Protein AF-A0A2Z4URL3-F1 (afdb_monomer)

Nearest PDB structures (foldseek):
  6les-assembly2_Y  TM=7.032E-01  e=6.227E-01  Escherichia coli K-12
  4imp-assembly2_D  TM=5.954E-01  e=2.599E+00  Saccharopolyspora spinosa
  2p1r-assembly2_D  TM=5.238E-01  e=1.728E+00  Salmonella enterica subsp. enterica serovar Typhimurium str. LT2
  2pfs-assembly1_A-2  TM=6.277E-01  e=3.652E+00  Nitrosomonas europaea ATCC 19718

Sequence (61 aa):
MTTTEAGEILVRIDPAENWYVSLARAAAEAEQRGLGLRLVLTAAPQKDPPRVDESRGATTS

Mean predicted aligned error: 12.49 Å

Radius of gyration: 23.92 Å; Cα contacts (8 Å, |Δi|>4): 47; chains: 1; bounding box: 55×45×62 Å

Secondary structure (DSSP, 8-state):
-------EEEEEE-TTS--HHHHHHHHHHHHHHT-EEEEEE-PPP--PPP-----------

pLDDT: mean 80.15, std 15.96, range [39.41, 96.56]

Solvent-accessible surface area (backbone atoms only — not comparable to full-atom values): 4187 Å² total; per-residue (Å²): 135,82,81,71,77,77,50,68,48,81,41,73,39,39,88,92,52,89,36,64,66,62,48,54,51,50,51,56,51,18,62,79,68,72,33,45,79,44,81,42,73,64,75,76,82,79,75,74,74,79,78,80,75,87,80,81,78,90,77,85,129

Foldseek 3Di:
DDPDPQAEDEAEDEVVDPRVVVVVVRVVVCVVVVHHYHYDYDDDPDPDDPDPPPPDDPDDD

Structure (mmCIF, N/CA/C/O backbone):
data_AF-A0A2Z4URL3-F1
#
_entry.id   AF-A0A2Z4URL3-F1
#
loop_
_atom_site.group_PDB
_atom_site.id
_atom_site.type_symbol
_atom_site.label_atom_id
_atom_site.label_alt_id
_atom_site.label_comp_id
_atom_site.label_asym_id
_atom_site.lab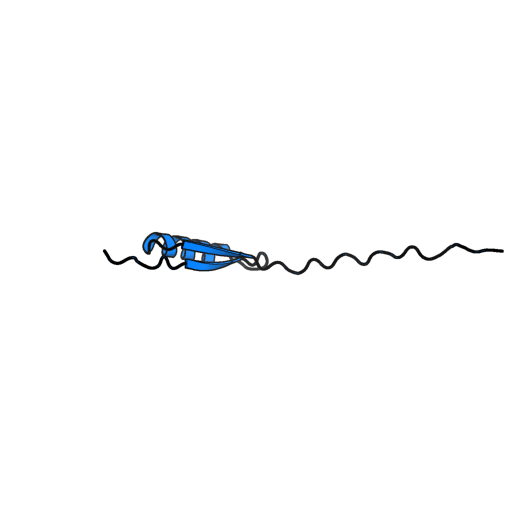el_entity_id
_atom_site.label_seq_id
_atom_site.pdbx_PDB_ins_code
_atom_site.Cartn_x
_atom_site.Cartn_y
_atom_site.Cartn_z
_atom_site.occupancy
_atom_site.B_iso_or_equiv
_atom_site.auth_seq_id
_atom_site.auth_comp_id
_atom_site.auth_asym_id
_atom_site.auth_atom_id
_atom_site.pdbx_PDB_model_num
ATOM 1 N N . MET A 1 1 ? -21.436 -6.717 20.789 1.00 39.41 1 MET A N 1
ATOM 2 C CA . MET A 1 1 ? -20.095 -7.008 20.246 1.00 39.41 1 MET A CA 1
ATOM 3 C C . MET A 1 1 ? -20.233 -7.117 18.741 1.00 39.41 1 MET A C 1
ATOM 5 O O . MET A 1 1 ? -20.667 -8.147 18.251 1.00 39.41 1 MET A O 1
ATOM 9 N N . THR A 1 2 ? -20.011 -6.020 18.026 1.00 44.12 2 THR A N 1
ATOM 10 C CA . THR A 1 2 ? -19.971 -5.996 16.561 1.00 44.12 2 THR A CA 1
ATOM 11 C C . THR A 1 2 ? -18.566 -6.397 16.144 1.00 44.12 2 THR A C 1
ATOM 13 O O . THR A 1 2 ? -17.617 -5.659 16.391 1.00 44.12 2 THR A O 1
ATOM 16 N N . THR A 1 3 ? -18.421 -7.595 15.586 1.00 51.16 3 THR A N 1
ATOM 17 C CA . THR A 1 3 ? -17.186 -8.024 14.932 1.00 51.16 3 THR A CA 1
ATOM 18 C C . THR A 1 3 ? -17.014 -7.144 13.702 1.00 51.16 3 THR A C 1
ATOM 20 O O . THR A 1 3 ? -17.727 -7.308 12.716 1.00 51.16 3 THR A O 1
ATOM 23 N N . THR A 1 4 ? -16.146 -6.139 13.786 1.00 55.44 4 THR A N 1
ATOM 24 C CA . THR A 1 4 ? -15.705 -5.398 12.607 1.00 55.44 4 THR A CA 1
ATOM 25 C C . THR A 1 4 ? -14.924 -6.391 11.758 1.00 55.44 4 THR A C 1
ATOM 27 O O . THR A 1 4 ? -13.846 -6.820 12.165 1.00 55.44 4 THR A O 1
ATOM 30 N N . GLU A 1 5 ? -15.489 -6.812 10.627 1.00 57.97 5 GLU A N 1
ATOM 31 C CA . GLU A 1 5 ? -14.750 -7.513 9.576 1.00 57.97 5 GLU A CA 1
ATOM 32 C C . GLU A 1 5 ? -13.469 -6.705 9.329 1.00 57.97 5 GLU A C 1
ATOM 34 O O . GLU A 1 5 ? -13.541 -5.531 8.956 1.00 57.97 5 GLU A O 1
ATOM 39 N N . ALA A 1 6 ? -12.309 -7.274 9.660 1.00 68.00 6 ALA A N 1
ATOM 40 C CA . ALA A 1 6 ? -11.034 -6.573 9.602 1.00 68.00 6 ALA A CA 1
ATOM 41 C C . ALA A 1 6 ? -10.691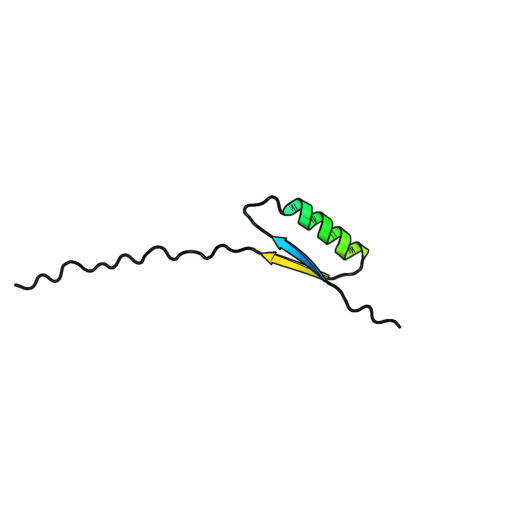 -6.290 8.134 1.00 68.00 6 ALA A C 1
ATOM 43 O O . ALA A 1 6 ? -10.093 -7.115 7.448 1.00 68.00 6 ALA A O 1
ATOM 44 N N . GLY A 1 7 ? -11.147 -5.145 7.626 1.00 84.88 7 GLY A N 1
ATOM 45 C CA . GLY A 1 7 ? -10.835 -4.688 6.279 1.00 84.88 7 GLY A CA 1
ATOM 46 C C . GLY A 1 7 ? -9.333 -4.454 6.114 1.00 84.88 7 GLY A C 1
ATOM 47 O O . GLY A 1 7 ? -8.620 -4.168 7.078 1.00 84.88 7 GLY A O 1
ATOM 48 N N . GLU A 1 8 ? -8.851 -4.561 4.880 1.00 91.06 8 GLU A N 1
ATOM 49 C CA . GLU A 1 8 ? -7.451 -4.316 4.531 1.00 91.06 8 GLU A CA 1
ATOM 50 C C . GLU A 1 8 ? -7.339 -3.139 3.556 1.00 91.06 8 GLU A C 1
ATOM 52 O O . GLU A 1 8 ? -8.168 -2.975 2.658 1.00 91.06 8 GLU A O 1
ATOM 57 N N . ILE A 1 9 ? -6.281 -2.342 3.697 1.00 92.06 9 ILE A N 1
ATOM 58 C CA . ILE A 1 9 ? -5.871 -1.345 2.706 1.00 92.06 9 ILE A CA 1
ATOM 59 C C . ILE A 1 9 ? -4.806 -1.971 1.803 1.00 92.06 9 ILE A C 1
ATOM 61 O O . ILE A 1 9 ? -3.773 -2.444 2.278 1.00 92.06 9 ILE A O 1
ATOM 65 N N . LEU A 1 10 ? -5.046 -1.964 0.491 1.00 93.50 10 LEU A N 1
ATOM 66 C CA . LEU A 1 10 ? -4.114 -2.471 -0.518 1.00 93.50 10 LEU A CA 1
ATOM 67 C C . LEU A 1 10 ? -3.260 -1.336 -1.087 1.00 93.50 10 LEU A C 1
ATOM 69 O O . LEU A 1 10 ? -3.789 -0.330 -1.561 1.00 93.50 10 LEU A O 1
ATOM 73 N N . VAL A 1 11 ? -1.941 -1.526 -1.097 1.00 93.94 11 VAL A N 1
ATOM 74 C CA . VAL A 1 11 ? -0.983 -0.565 -1.658 1.00 93.94 11 VAL A CA 1
ATOM 75 C C . VAL A 1 11 ? -0.155 -1.233 -2.741 1.00 93.94 11 VAL A C 1
ATOM 77 O O . VAL A 1 11 ? 0.547 -2.212 -2.485 1.00 93.94 11 VAL A O 1
ATOM 80 N N . ARG A 1 12 ? -0.203 -0.674 -3.953 1.00 92.50 12 ARG A N 1
ATOM 81 C CA . ARG A 1 12 ? 0.699 -1.064 -5.037 1.00 92.50 12 ARG A CA 1
ATOM 82 C C . ARG A 1 12 ? 2.080 -0.467 -4.792 1.00 92.50 12 ARG A C 1
ATOM 84 O O . ARG A 1 12 ? 2.210 0.740 -4.606 1.00 92.50 12 ARG A O 1
ATOM 91 N N . ILE A 1 13 ? 3.092 -1.315 -4.839 1.00 93.06 13 ILE A N 1
ATOM 92 C CA . ILE A 1 13 ? 4.497 -0.940 -4.806 1.00 93.06 13 ILE A CA 1
ATOM 93 C C . ILE A 1 13 ? 5.041 -1.170 -6.206 1.00 93.06 13 ILE A C 1
ATOM 95 O O . ILE A 1 13 ? 5.181 -2.314 -6.629 1.00 93.06 13 ILE A O 1
ATOM 99 N N . ASP A 1 14 ? 5.319 -0.082 -6.917 1.00 90.12 14 ASP A N 1
ATO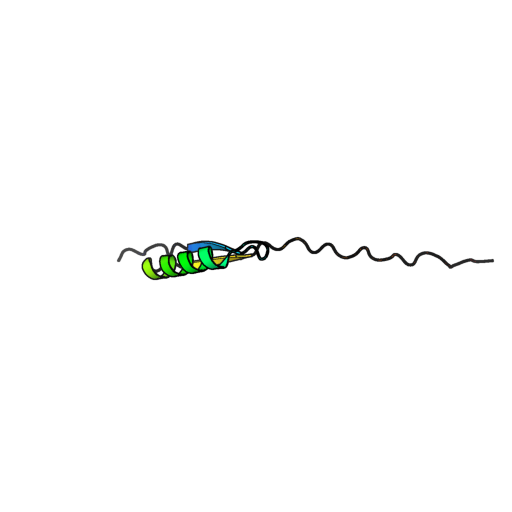M 100 C CA . ASP A 1 14 ? 6.044 -0.124 -8.181 1.00 90.12 14 ASP A CA 1
ATOM 101 C C . ASP A 1 14 ? 7.416 0.521 -7.982 1.00 90.12 14 ASP A C 1
ATOM 103 O O . ASP A 1 14 ? 7.472 1.731 -7.761 1.00 90.12 14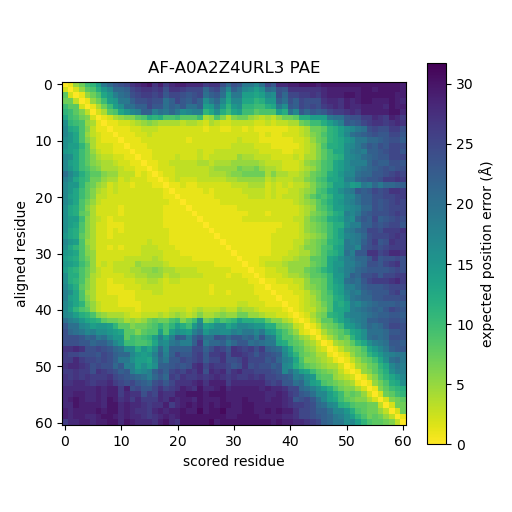 ASP A O 1
ATO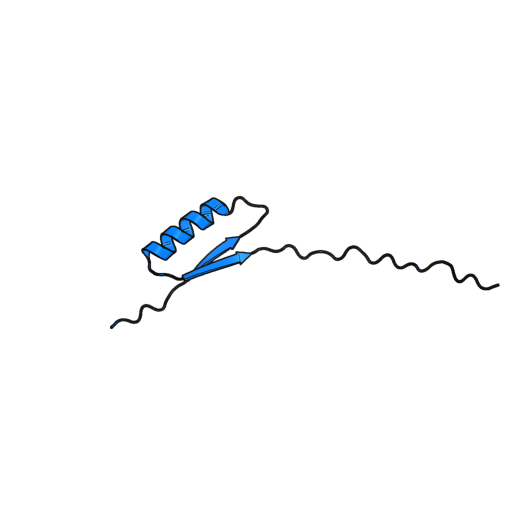M 107 N N . PRO A 1 15 ? 8.523 -0.244 -8.039 1.00 85.81 15 PRO A N 1
ATOM 108 C CA . PRO A 1 15 ? 9.868 0.301 -7.872 1.00 85.81 15 PRO A CA 1
ATOM 109 C C . PRO A 1 15 ? 10.233 1.393 -8.887 1.00 85.81 15 PRO A C 1
ATOM 111 O O . PRO A 1 15 ? 11.144 2.173 -8.617 1.00 85.81 15 PRO A O 1
ATOM 114 N N . ALA A 1 16 ? 9.561 1.441 -10.042 1.00 89.00 16 ALA A N 1
ATOM 115 C CA . ALA A 1 16 ? 9.786 2.458 -11.064 1.00 89.00 16 ALA A CA 1
ATOM 116 C C . ALA A 1 16 ? 9.052 3.781 -10.776 1.00 89.00 16 ALA A C 1
ATOM 118 O O . ALA A 1 16 ? 9.358 4.798 -11.398 1.00 89.00 16 ALA A O 1
ATOM 119 N N . GLU A 1 17 ? 8.102 3.790 -9.838 1.00 87.50 17 GLU A N 1
ATOM 120 C CA . GLU A 1 17 ? 7.315 4.965 -9.467 1.00 87.50 17 GLU A CA 1
ATOM 121 C C . GLU A 1 17 ? 7.657 5.457 -8.051 1.00 87.50 17 GLU A C 1
ATOM 123 O O . GLU A 1 17 ? 8.251 4.757 -7.232 1.00 87.50 17 GLU A O 1
ATOM 128 N N . ASN A 1 18 ? 7.249 6.683 -7.716 1.00 89.19 18 ASN A N 1
ATOM 129 C CA . ASN A 1 18 ? 7.408 7.213 -6.363 1.00 89.19 18 ASN A CA 1
ATOM 130 C C . ASN A 1 18 ? 6.314 6.676 -5.418 1.00 89.19 18 ASN A C 1
ATOM 132 O O . ASN A 1 18 ? 5.333 7.357 -5.119 1.00 89.19 18 ASN A O 1
ATOM 136 N N . TRP A 1 19 ? 6.479 5.439 -4.950 1.00 91.50 19 TRP A N 1
ATOM 137 C CA . TRP A 1 19 ? 5.490 4.729 -4.127 1.00 91.50 19 TRP A CA 1
ATOM 138 C C . TRP A 1 19 ? 5.486 5.125 -2.639 1.00 91.50 19 TRP A C 1
ATOM 140 O O . TRP A 1 19 ? 4.492 4.897 -1.945 1.00 91.50 19 TRP A O 1
ATOM 150 N N . TYR A 1 20 ? 6.560 5.741 -2.134 1.00 93.19 20 TYR A N 1
ATOM 151 C CA . TYR A 1 20 ? 6.753 6.007 -0.701 1.00 93.19 20 TYR A CA 1
ATOM 152 C C . TYR A 1 20 ? 5.659 6.887 -0.081 1.00 93.19 20 TYR A C 1
ATOM 154 O O . TYR A 1 20 ? 5.201 6.616 1.029 1.00 93.19 20 TYR A O 1
ATOM 162 N N . VAL A 1 21 ? 5.206 7.922 -0.797 1.00 93.25 21 VAL A N 1
ATOM 163 C CA . VAL A 1 21 ? 4.180 8.856 -0.296 1.00 93.25 21 VAL A CA 1
ATOM 164 C C . VAL A 1 21 ? 2.825 8.160 -0.158 1.00 93.25 21 VAL A C 1
ATOM 166 O O . VAL A 1 21 ? 2.147 8.304 0.861 1.00 93.25 21 VAL A O 1
ATOM 169 N N . SER A 1 22 ? 2.449 7.365 -1.161 1.00 91.19 22 SER A N 1
ATOM 170 C CA . SER A 1 22 ? 1.212 6.580 -1.150 1.00 91.19 22 SER A CA 1
ATOM 171 C C . SER A 1 22 ? 1.221 5.542 -0.031 1.00 91.19 22 SER A C 1
ATOM 173 O O . SER A 1 22 ? 0.213 5.379 0.657 1.00 91.19 22 SER A O 1
ATOM 175 N N . LEU A 1 23 ? 2.369 4.896 0.205 1.00 94.44 23 LEU A N 1
ATOM 176 C CA . LEU A 1 23 ? 2.523 3.963 1.314 1.00 94.44 23 LEU A CA 1
ATOM 177 C C . LEU A 1 23 ? 2.385 4.653 2.675 1.00 94.44 23 LEU A C 1
ATOM 179 O O . LEU A 1 23 ? 1.623 4.178 3.514 1.00 94.44 23 LEU A O 1
ATOM 183 N N . ALA A 1 24 ? 3.086 5.767 2.897 1.00 96.19 24 ALA A N 1
ATOM 184 C CA . ALA A 1 24 ? 3.048 6.476 4.177 1.00 96.19 24 ALA A CA 1
ATOM 185 C C . ALA A 1 24 ? 1.618 6.899 4.550 1.00 96.19 24 ALA A C 1
ATOM 187 O O . ALA A 1 24 ? 1.188 6.736 5.691 1.00 96.19 24 ALA A O 1
ATOM 188 N N . ARG A 1 25 ? 0.848 7.377 3.565 1.00 94.69 25 ARG A N 1
ATOM 189 C CA . ARG A 1 25 ? -0.563 7.721 3.762 1.00 94.69 25 ARG A CA 1
ATOM 190 C C . ARG A 1 25 ? -1.411 6.496 4.103 1.00 94.69 25 ARG A C 1
ATOM 192 O O . ARG A 1 25 ? -2.215 6.561 5.027 1.00 94.69 25 ARG A O 1
ATOM 199 N N . ALA A 1 26 ? -1.256 5.407 3.356 1.00 95.25 26 ALA A N 1
ATOM 200 C CA . ALA A 1 26 ? -2.034 4.192 3.571 1.00 95.25 26 ALA A CA 1
ATOM 201 C C . ALA A 1 26 ? -1.753 3.560 4.941 1.00 95.25 26 ALA A C 1
ATOM 203 O O . ALA A 1 26 ? -2.682 3.096 5.593 1.00 95.25 26 ALA A O 1
ATOM 204 N N . ALA A 1 27 ? -0.501 3.603 5.407 1.00 95.38 27 ALA A N 1
ATOM 205 C CA . ALA A 1 27 ? -0.135 3.160 6.749 1.00 95.38 27 ALA A CA 1
ATOM 206 C C . ALA A 1 27 ? -0.827 4.003 7.830 1.00 95.38 27 ALA A C 1
ATOM 208 O O . ALA A 1 27 ? -1.474 3.448 8.713 1.00 95.38 27 ALA A O 1
ATOM 209 N N . ALA A 1 28 ? -0.781 5.335 7.712 1.00 96.56 28 ALA A N 1
ATOM 210 C CA . ALA A 1 28 ? -1.478 6.219 8.644 1.00 96.56 28 ALA A CA 1
ATOM 211 C C . ALA A 1 28 ? -3.002 5.982 8.648 1.00 96.56 28 ALA A C 1
ATOM 213 O O . ALA A 1 28 ? -3.633 6.017 9.702 1.00 96.56 28 ALA A O 1
ATOM 214 N N . GLU A 1 29 ? -3.605 5.715 7.485 1.00 94.62 29 GLU A N 1
ATOM 215 C CA . GLU A 1 29 ? -5.037 5.411 7.381 1.00 94.62 29 GLU A CA 1
ATOM 216 C C . GLU A 1 29 ? -5.395 4.042 7.981 1.00 94.62 29 GLU A C 1
ATOM 218 O O . GLU A 1 29 ? -6.424 3.919 8.647 1.00 94.62 29 GLU A O 1
ATOM 223 N N . ALA A 1 30 ? -4.545 3.029 7.788 1.00 94.88 30 ALA 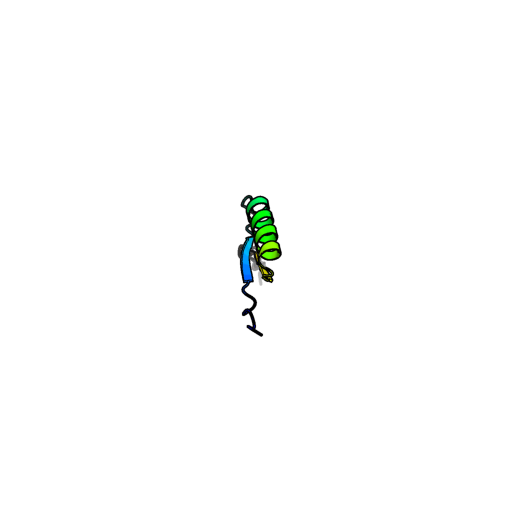A N 1
ATOM 224 C CA . ALA A 1 30 ? -4.732 1.703 8.368 1.00 94.88 30 ALA A CA 1
ATOM 225 C C . ALA A 1 30 ? -4.681 1.763 9.901 1.00 94.88 30 ALA A C 1
ATOM 227 O O . ALA A 1 30 ? -5.574 1.230 10.560 1.00 94.88 30 ALA A O 1
ATOM 228 N N . GLU A 1 31 ? -3.711 2.492 10.464 1.00 93.69 31 GLU A N 1
ATOM 229 C CA . GLU A 1 31 ? -3.607 2.686 11.914 1.00 93.69 31 GLU A CA 1
ATOM 230 C C . GLU A 1 31 ? -4.812 3.433 12.489 1.00 93.69 31 GLU A C 1
ATOM 232 O O . GLU A 1 31 ? -5.398 2.990 13.475 1.00 93.69 31 GLU A O 1
ATOM 237 N N . GLN A 1 32 ? -5.246 4.524 11.846 1.00 94.50 32 GLN A N 1
ATOM 238 C CA . GLN A 1 32 ? -6.411 5.292 12.302 1.00 94.50 32 GLN A CA 1
ATOM 239 C C . GLN A 1 32 ? -7.705 4.472 12.321 1.00 94.50 32 GLN A C 1
ATOM 241 O O . GLN A 1 32 ? -8.597 4.746 13.123 1.00 94.50 32 GLN A O 1
ATOM 246 N N . ARG A 1 33 ? -7.832 3.495 11.420 1.00 90.88 33 ARG A N 1
ATOM 247 C CA . ARG A 1 33 ? -9.053 2.699 11.250 1.00 90.88 33 ARG A CA 1
ATOM 248 C C . ARG A 1 33 ? -8.974 1.313 11.888 1.00 90.88 33 ARG A C 1
ATOM 250 O O . ARG A 1 33 ? -9.970 0.595 11.861 1.00 90.88 33 ARG A O 1
ATOM 257 N N . GLY A 1 34 ? -7.823 0.934 12.449 1.00 92.12 34 GLY A N 1
ATOM 258 C CA . GLY A 1 34 ? -7.587 -0.418 12.959 1.00 92.12 34 GLY A CA 1
ATOM 259 C C . GLY A 1 34 ? -7.686 -1.492 11.870 1.00 92.12 34 GLY A C 1
ATOM 260 O O . GLY A 1 34 ? -8.176 -2.587 12.135 1.00 92.12 34 GLY A O 1
ATOM 261 N N . LEU A 1 35 ? -7.283 -1.157 10.640 1.00 93.50 35 LEU A N 1
ATOM 262 C CA . LEU A 1 35 ? -7.337 -2.039 9.472 1.00 93.50 35 LEU A CA 1
ATOM 263 C C . LEU A 1 35 ? -5.977 -2.686 9.199 1.00 93.50 35 LEU A C 1
ATOM 265 O O . LEU A 1 35 ? -4.929 -2.158 9.570 1.00 93.50 35 LEU A O 1
ATOM 269 N N . GLY A 1 36 ? -5.997 -3.818 8.498 1.00 91.62 36 GLY A N 1
ATOM 270 C CA . GLY A 1 36 ? -4.781 -4.430 7.967 1.00 91.62 36 GLY A CA 1
ATOM 271 C C . GLY A 1 36 ? -4.195 -3.617 6.809 1.00 91.62 36 GLY A C 1
ATOM 272 O O . GLY A 1 36 ? -4.904 -2.882 6.120 1.00 91.62 36 GLY A O 1
ATOM 273 N N . LEU A 1 37 ? -2.896 -3.777 6.554 1.00 94.69 37 LEU A N 1
ATOM 274 C CA . LEU A 1 37 ? -2.212 -3.183 5.405 1.00 94.69 37 LEU A CA 1
ATOM 275 C C . LEU A 1 37 ? -1.570 -4.290 4.567 1.00 94.69 37 LEU A C 1
ATOM 277 O O . LEU A 1 37 ? -0.774 -5.076 5.081 1.00 94.69 37 LEU A O 1
ATOM 281 N N . ARG A 1 38 ? -1.879 -4.329 3.267 1.00 94.25 38 ARG A N 1
ATOM 282 C CA . ARG A 1 38 ? -1.356 -5.330 2.333 1.00 94.25 38 ARG A CA 1
ATOM 283 C C . ARG A 1 38 ? -0.613 -4.679 1.172 1.00 94.25 38 ARG A C 1
ATOM 285 O O . ARG A 1 38 ? -1.153 -3.850 0.443 1.00 94.25 38 ARG A O 1
ATOM 292 N N . LEU A 1 39 ? 0.636 -5.092 0.988 1.00 93.75 39 LEU A N 1
ATOM 293 C CA . LEU A 1 39 ? 1.540 -4.585 -0.043 1.00 93.75 39 LEU A CA 1
ATOM 294 C C . LEU A 1 39 ? 1.509 -5.502 -1.268 1.00 93.75 39 LEU A C 1
ATOM 296 O O . LEU A 1 39 ? 1.633 -6.720 -1.138 1.00 93.75 39 LEU A O 1
ATOM 300 N N . VAL A 1 40 ? 1.378 -4.918 -2.458 1.00 92.69 40 VAL A N 1
ATOM 301 C CA . VAL A 1 40 ? 1.373 -5.638 -3.737 1.00 92.69 40 VAL A CA 1
ATOM 302 C C . VAL A 1 40 ? 2.492 -5.096 -4.615 1.00 92.69 40 VAL A C 1
ATOM 304 O O . VAL A 1 40 ? 2.391 -3.992 -5.141 1.00 92.69 40 VAL A O 1
ATOM 307 N N . LEU A 1 41 ? 3.562 -5.872 -4.771 1.00 91.06 41 LEU A N 1
ATOM 308 C CA . LEU A 1 41 ? 4.714 -5.507 -5.592 1.00 91.06 41 LEU A CA 1
ATOM 309 C C . LEU A 1 41 ? 4.444 -5.795 -7.074 1.00 91.06 41 LEU A C 1
ATOM 311 O O . LEU A 1 41 ? 4.136 -6.932 -7.436 1.00 91.06 41 LEU A O 1
ATOM 315 N N . THR A 1 42 ? 4.616 -4.800 -7.942 1.00 89.06 42 THR A N 1
ATOM 316 C CA . THR A 1 42 ? 4.663 -5.020 -9.391 1.00 89.06 42 THR A CA 1
ATOM 317 C C . THR A 1 42 ? 6.064 -5.467 -9.788 1.00 89.06 42 THR A C 1
ATOM 319 O O . THR A 1 42 ? 6.989 -4.668 -9.922 1.00 89.06 42 THR A O 1
ATOM 322 N N . ALA A 1 43 ? 6.235 -6.775 -9.968 1.00 80.12 43 ALA A N 1
ATOM 323 C CA . ALA A 1 43 ? 7.448 -7.331 -10.553 1.00 80.12 43 ALA A CA 1
ATOM 324 C C . ALA A 1 43 ? 7.296 -7.405 -12.078 1.00 80.12 43 ALA A C 1
ATOM 326 O O . ALA A 1 43 ? 6.349 -8.013 -12.583 1.00 80.12 43 ALA A O 1
ATOM 327 N N . ALA A 1 44 ? 8.237 -6.818 -12.820 1.00 70.25 44 ALA A N 1
ATOM 328 C CA . ALA A 1 44 ? 8.367 -7.121 -14.240 1.00 70.25 44 ALA A CA 1
ATOM 329 C C . ALA A 1 44 ? 8.822 -8.586 -14.390 1.00 70.25 44 ALA A C 1
ATOM 331 O O . ALA A 1 44 ? 9.702 -9.022 -13.638 1.00 70.25 44 ALA A O 1
ATOM 332 N N . PRO A 1 45 ? 8.260 -9.363 -15.334 1.00 69.25 45 PRO A N 1
ATOM 333 C CA . PRO A 1 45 ? 8.762 -10.700 -15.608 1.00 69.25 45 PRO A CA 1
ATOM 334 C C . PRO A 1 45 ? 10.223 -10.580 -16.039 1.00 69.25 45 PRO A C 1
ATOM 336 O O . PRO A 1 45 ? 10.537 -9.928 -17.038 1.00 69.25 45 PRO A O 1
ATOM 339 N N . GLN A 1 46 ? 11.118 -11.182 -15.259 1.00 63.62 46 GLN A N 1
ATOM 340 C CA . GLN A 1 46 ? 12.532 -11.238 -15.596 1.00 63.62 46 GLN A CA 1
ATOM 341 C C . GLN A 1 46 ? 12.639 -12.124 -16.834 1.00 63.62 46 GLN A C 1
ATOM 343 O O . GLN A 1 46 ? 12.431 -13.333 -16.757 1.00 6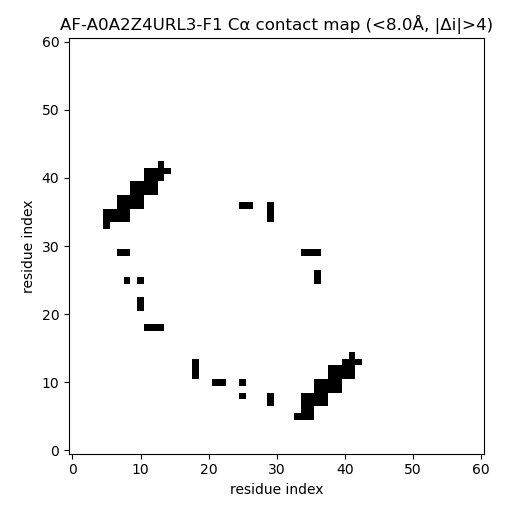3.62 46 GLN A O 1
ATOM 348 N N . LYS A 1 47 ? 12.844 -11.516 -18.006 1.00 68.06 47 LYS A N 1
ATOM 349 C CA . LYS A 1 47 ? 13.137 -12.284 -19.215 1.00 68.06 47 LYS A CA 1
ATOM 350 C C . LYS A 1 47 ? 14.478 -12.958 -18.974 1.00 68.06 47 LYS A C 1
ATOM 352 O O . LYS A 1 47 ? 15.484 -12.264 -18.851 1.00 68.06 47 LYS A O 1
ATOM 357 N N . ASP A 1 48 ? 14.460 -14.283 -18.878 1.00 71.94 48 ASP A N 1
ATOM 358 C CA . ASP A 1 48 ? 15.679 -15.081 -18.877 1.00 71.94 48 ASP A CA 1
ATOM 359 C C . ASP A 1 48 ? 16.509 -14.651 -20.100 1.00 71.94 48 ASP A C 1
ATOM 361 O O . ASP A 1 48 ? 15.947 -14.550 -21.205 1.00 71.94 48 ASP A O 1
ATOM 365 N N . PRO A 1 49 ? 17.789 -14.276 -19.929 1.00 70.94 49 PRO A N 1
ATOM 366 C CA . PRO A 1 49 ? 18.620 -13.937 -21.070 1.00 70.94 49 PRO A CA 1
ATOM 367 C C . PRO A 1 49 ? 18.645 -15.151 -22.006 1.00 70.94 49 PRO A C 1
ATOM 369 O O . PRO A 1 49 ? 18.767 -16.276 -21.523 1.00 70.94 49 PRO A O 1
ATOM 372 N N . PRO A 1 50 ? 18.495 -14.962 -23.331 1.00 73.31 50 PRO A N 1
ATOM 373 C CA . PRO A 1 50 ? 18.421 -16.078 -24.260 1.00 73.31 50 PRO A CA 1
ATOM 374 C C . PRO A 1 50 ? 19.621 -16.995 -24.041 1.00 73.31 50 PRO A C 1
ATOM 376 O O . PRO A 1 50 ? 20.769 -16.567 -24.174 1.00 73.31 50 PRO A O 1
ATOM 379 N N . ARG A 1 51 ? 19.334 -18.250 -23.674 1.00 69.62 51 ARG A N 1
ATOM 380 C CA . ARG A 1 51 ? 20.337 -19.304 -23.572 1.00 69.62 51 ARG A CA 1
ATOM 381 C C . ARG A 1 51 ? 21.046 -19.359 -24.916 1.00 69.62 51 ARG A C 1
ATOM 383 O O . ARG A 1 51 ? 20.428 -19.701 -25.923 1.00 69.62 51 ARG A O 1
ATOM 390 N N . VAL A 1 52 ? 22.311 -18.953 -24.934 1.00 71.81 52 VAL A N 1
ATOM 391 C CA . VAL A 1 52 ? 23.161 -19.105 -26.110 1.00 71.81 52 VAL A CA 1
ATOM 392 C C . VAL A 1 52 ? 23.264 -20.606 -26.345 1.00 71.81 52 VAL A C 1
ATOM 394 O O . VAL A 1 52 ? 23.891 -21.322 -25.570 1.00 71.81 52 VAL A O 1
ATOM 397 N N . ASP A 1 53 ? 22.548 -21.089 -27.354 1.00 66.81 53 ASP A N 1
ATOM 398 C CA . ASP A 1 53 ? 22.699 -22.446 -27.847 1.00 66.81 53 ASP A CA 1
ATOM 399 C C . ASP A 1 53 ? 24.067 -22.513 -28.525 1.00 66.81 53 ASP A C 1
ATOM 401 O O . ASP A 1 53 ? 24.256 -22.024 -29.641 1.00 66.81 53 ASP A O 1
ATOM 405 N N . GLU A 1 54 ? 25.052 -23.058 -27.816 1.00 63.00 54 GLU A N 1
ATOM 406 C CA . GLU A 1 54 ? 26.362 -23.387 -28.371 1.00 63.00 54 GLU A CA 1
ATOM 407 C C . GLU A 1 54 ? 26.245 -24.605 -29.305 1.00 63.00 54 GLU A C 1
ATOM 409 O O . GLU A 1 54 ? 26.895 -25.629 -29.117 1.00 63.00 54 GLU A O 1
ATOM 414 N N . SER A 1 55 ? 25.414 -24.511 -30.344 1.00 63.59 55 SER A N 1
ATOM 415 C CA . SER A 1 55 ? 25.442 -25.444 -31.468 1.00 63.59 55 SER A CA 1
ATOM 416 C C . SER A 1 55 ? 26.257 -24.836 -32.593 1.00 63.59 55 SER A C 1
ATOM 418 O O . SER A 1 55 ? 25.719 -24.162 -33.471 1.00 63.59 55 SER A O 1
ATOM 420 N N . ARG A 1 56 ? 27.566 -25.099 -32.600 1.00 57.03 56 ARG A N 1
ATOM 421 C CA . ARG A 1 56 ? 28.358 -25.186 -33.838 1.00 57.03 56 ARG A CA 1
ATOM 422 C C . ARG A 1 56 ? 29.737 -25.765 -33.554 1.00 57.03 56 ARG A C 1
ATOM 424 O O . ARG A 1 56 ? 30.587 -25.091 -32.988 1.00 57.03 56 ARG A O 1
ATOM 431 N N . GLY A 1 57 ? 29.967 -26.987 -34.034 1.00 55.91 57 GLY A N 1
ATOM 432 C CA . GLY A 1 57 ? 31.333 -27.468 -34.228 1.00 55.91 57 GLY A CA 1
ATOM 433 C C . GLY A 1 57 ? 31.584 -28.968 -34.143 1.00 55.91 57 GLY A C 1
ATOM 434 O O . GLY A 1 57 ? 32.746 -29.345 -34.091 1.00 55.91 57 GLY A O 1
ATOM 435 N N . ALA A 1 58 ? 30.573 -29.843 -34.168 1.00 57.94 58 ALA A N 1
ATOM 436 C CA . ALA A 1 58 ? 30.818 -31.246 -34.510 1.00 57.94 58 ALA A CA 1
ATOM 437 C C . ALA A 1 58 ? 30.957 -31.380 -36.039 1.00 57.94 58 ALA A C 1
ATOM 439 O O . ALA A 1 58 ? 30.061 -31.879 -36.717 1.00 57.94 58 ALA A O 1
ATOM 440 N N . THR A 1 59 ? 32.065 -30.889 -36.599 1.00 58.12 59 THR A N 1
ATOM 441 C CA . THR A 1 59 ? 32.456 -31.238 -37.969 1.00 58.12 59 THR A CA 1
ATOM 442 C C . THR A 1 59 ? 33.108 -32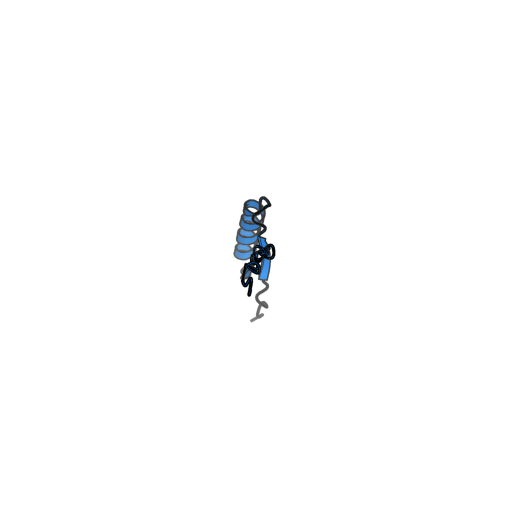.616 -37.919 1.00 58.12 59 THR A C 1
ATOM 444 O O . THR A 1 59 ? 34.263 -32.761 -37.533 1.00 58.12 59 THR A O 1
ATOM 447 N N . THR A 1 60 ? 32.328 -33.637 -38.269 1.00 60.09 60 THR A N 1
ATOM 448 C CA . THR A 1 60 ? 32.845 -34.904 -3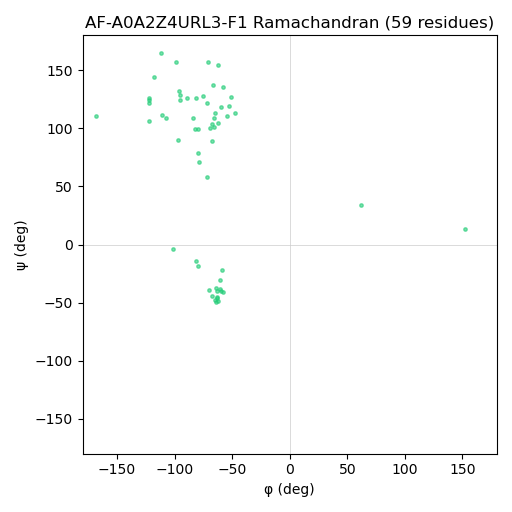8.799 1.00 60.09 60 THR A CA 1
ATOM 449 C C . THR A 1 60 ? 33.343 -34.652 -40.219 1.00 60.09 60 THR A C 1
ATOM 451 O O . THR A 1 60 ? 32.557 -34.184 -41.041 1.00 60.09 60 THR A O 1
ATOM 454 N N . SER A 1 61 ? 34.622 -34.937 -40.479 1.00 56.22 61 SER A N 1
ATOM 455 C CA . SER A 1 61 ? 35.124 -35.744 -41.609 1.00 56.22 61 SER A CA 1
ATOM 456 C C . SER A 1 61 ? 36.644 -35.716 -41.672 1.00 56.22 61 SER A C 1
ATOM 458 O O . SER A 1 61 ? 37.218 -34.611 -41.568 1.00 56.22 61 SER A O 1
#